Protein AF-A0A927FPR4-F1 (afdb_monomer_lite)

InterPro domains:
  IPR007569 Domain of unknown function DUF559 [PF04480] (5-50)

Secondary structure (DSSP, 8-state):
---HHHHHHHHHHS--HHHHHHHHHHHHTTTTT----EEEEETTEEEEE-

Sequence (50 aa):
MTDRITFARSLRHNPTPAERAFWSILFSWREAGMHWRRQAPMGPYVVDFV

Foldseek 3Di:
DPDLVVVLVVCVVDPDPVLVVVVVVVVVCVVVVDDKDAQPDDVPDTHGID

Organism: NCBI:txid2774138

pLDDT: mean 84.87, std 8.18, range [48.69, 92.56]

Structure (mmCIF, N/CA/C/O backbone):
data_AF-A0A927FPR4-F1
#
_entry.id   AF-A0A9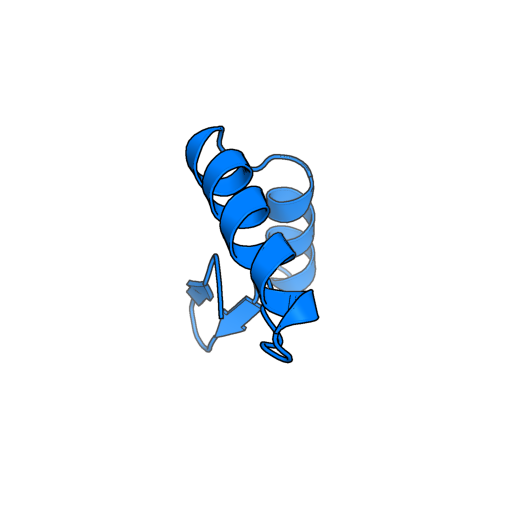27FPR4-F1
#
loop_
_atom_site.group_PDB
_atom_site.id
_atom_site.type_symbol
_atom_site.label_atom_id
_atom_site.label_alt_id
_atom_site.label_comp_id
_atom_site.label_asym_id
_atom_site.label_entity_id
_atom_site.label_seq_id
_atom_site.pdbx_PDB_ins_code
_atom_site.Cartn_x
_atom_site.Cartn_y
_atom_site.Cartn_z
_atom_site.occupancy
_atom_site.B_iso_or_equiv
_atom_site.auth_seq_id
_atom_site.auth_comp_id
_atom_site.auth_asym_id
_atom_site.auth_atom_id
_atom_site.pdbx_PDB_model_num
ATOM 1 N N . MET A 1 1 ? -19.063 7.126 11.917 1.00 48.69 1 MET A N 1
ATOM 2 C CA . MET A 1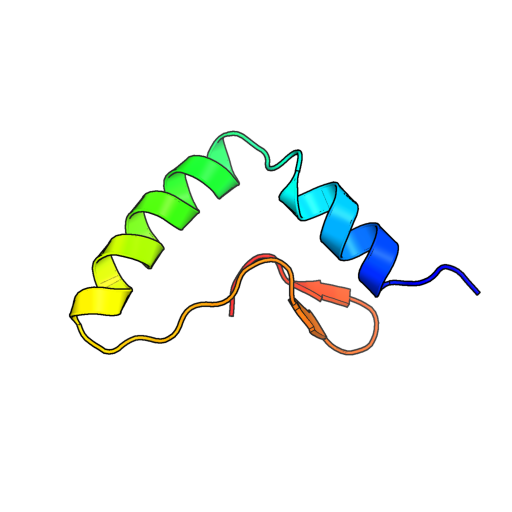 1 ? -18.492 6.301 10.829 1.00 48.69 1 MET A CA 1
ATOM 3 C C . MET A 1 1 ? -17.046 6.718 10.655 1.00 48.69 1 MET A C 1
ATOM 5 O O . MET A 1 1 ? -16.809 7.857 10.283 1.00 48.69 1 MET A O 1
ATOM 9 N N . THR A 1 2 ? -16.093 5.866 11.023 1.00 57.19 2 THR A N 1
ATOM 10 C CA . THR A 1 2 ? -14.660 6.186 10.948 1.00 57.19 2 THR A CA 1
ATOM 11 C C . THR A 1 2 ? -14.269 6.436 9.496 1.00 57.19 2 THR A C 1
ATOM 13 O O . THR A 1 2 ? -14.429 5.561 8.644 1.00 57.19 2 THR A O 1
ATOM 16 N N . ASP A 1 3 ? -13.811 7.649 9.210 1.00 78.75 3 ASP A N 1
ATOM 17 C CA . ASP A 1 3 ? -13.436 8.062 7.866 1.00 78.75 3 ASP A CA 1
ATOM 18 C C . ASP A 1 3 ? -12.163 7.312 7.437 1.00 78.75 3 ASP A C 1
ATOM 20 O O . ASP A 1 3 ? -11.065 7.532 7.957 1.00 78.75 3 ASP A O 1
ATOM 24 N N . ARG A 1 4 ? -12.316 6.354 6.517 1.00 73.81 4 ARG A N 1
ATOM 25 C CA . ARG A 1 4 ? -11.214 5.487 6.066 1.00 73.81 4 ARG A CA 1
ATOM 26 C C . ARG A 1 4 ? -10.134 6.262 5.325 1.00 73.81 4 ARG A C 1
ATOM 28 O O . ARG A 1 4 ? -8.990 5.819 5.294 1.00 73.81 4 ARG A O 1
ATOM 35 N N . ILE A 1 5 ? -10.481 7.410 4.745 1.00 74.88 5 ILE A N 1
ATOM 36 C CA . ILE A 1 5 ? -9.517 8.287 4.083 1.00 74.88 5 ILE A CA 1
ATOM 37 C C . ILE A 1 5 ? -8.606 8.907 5.141 1.00 74.88 5 ILE A C 1
ATOM 39 O O . ILE A 1 5 ? -7.397 8.990 4.930 1.00 74.88 5 ILE A O 1
ATOM 43 N N . THR A 1 6 ? -9.151 9.262 6.306 1.00 79.25 6 THR A N 1
ATOM 44 C CA . THR A 1 6 ? -8.370 9.741 7.453 1.00 79.25 6 THR A CA 1
ATOM 45 C C . THR A 1 6 ? -7.430 8.662 7.994 1.00 79.25 6 THR A C 1
ATOM 47 O O . THR A 1 6 ? -6.251 8.941 8.201 1.00 79.25 6 THR A O 1
ATOM 50 N N . PHE A 1 7 ? -7.898 7.417 8.132 1.00 78.19 7 PHE A N 1
ATOM 51 C CA . PHE A 1 7 ? -7.056 6.294 8.574 1.00 78.19 7 PHE A CA 1
ATOM 52 C C . PHE A 1 7 ? -5.954 5.931 7.559 1.00 78.19 7 PHE A C 1
ATOM 54 O O . PHE A 1 7 ? -4.789 5.770 7.918 1.00 78.19 7 PHE A O 1
ATOM 61 N N . ALA A 1 8 ? -6.279 5.885 6.264 1.00 75.19 8 ALA A N 1
ATOM 62 C CA . ALA A 1 8 ? -5.277 5.688 5.216 1.00 75.19 8 ALA A CA 1
ATOM 63 C C . ALA A 1 8 ? -4.265 6.848 5.175 1.00 75.19 8 ALA A C 1
ATOM 65 O O . ALA A 1 8 ? -3.077 6.641 4.952 1.00 75.19 8 ALA A O 1
ATOM 66 N N . ARG A 1 9 ? -4.694 8.089 5.440 1.00 78.25 9 ARG A N 1
ATOM 67 C CA . ARG A 1 9 ? -3.781 9.236 5.554 1.00 78.25 9 ARG A CA 1
ATOM 68 C C . ARG A 1 9 ? -2.839 9.125 6.751 1.00 78.25 9 ARG A C 1
ATOM 70 O O . ARG A 1 9 ? -1.665 9.453 6.588 1.00 78.25 9 ARG A O 1
ATOM 77 N N . SER A 1 10 ? -3.302 8.651 7.910 1.00 79.69 10 SER A N 1
ATOM 78 C CA . SER A 1 10 ? -2.422 8.458 9.072 1.00 79.69 10 SER A CA 1
ATOM 79 C C . SER A 1 10 ? -1.380 7.369 8.824 1.00 79.69 10 SER A C 1
ATOM 81 O O . SER A 1 10 ? -0.208 7.562 9.143 1.00 79.69 10 SER A O 1
ATOM 83 N N . LEU A 1 11 ? -1.768 6.272 8.169 1.00 77.19 11 LEU A N 1
ATOM 84 C CA . LEU A 1 11 ? -0.836 5.210 7.786 1.00 77.19 11 LEU A CA 1
ATOM 85 C C . LEU A 1 11 ? 0.241 5.715 6.807 1.00 77.19 11 LEU A C 1
ATOM 87 O O . LEU A 1 11 ? 1.383 5.256 6.852 1.00 77.19 11 LEU A O 1
ATOM 91 N N . ARG A 1 12 ? -0.060 6.711 5.956 1.00 79.94 12 ARG A N 1
ATOM 92 C CA . ARG A 1 12 ? 0.916 7.231 4.976 1.00 79.94 12 ARG A CA 1
ATOM 93 C C . ARG A 1 12 ? 2.044 8.003 5.637 1.00 79.94 12 ARG A C 1
ATOM 95 O O . ARG A 1 12 ? 3.115 8.118 5.031 1.00 79.94 12 ARG A O 1
ATOM 102 N N . HIS A 1 13 ? 1.769 8.548 6.819 1.00 83.19 13 HIS A N 1
ATOM 103 C CA . HIS A 1 13 ? 2.685 9.355 7.612 1.00 83.19 13 HIS A CA 1
ATOM 104 C C . HIS A 1 13 ? 3.576 8.502 8.524 1.00 83.19 13 HIS A C 1
ATOM 106 O O . HIS A 1 13 ? 4.651 8.951 8.912 1.00 83.19 13 HIS A O 1
ATOM 112 N N . ASN A 1 14 ? 3.163 7.271 8.841 1.00 87.25 14 ASN A N 1
ATOM 113 C CA . ASN A 1 14 ? 3.928 6.370 9.699 1.00 87.25 14 ASN A CA 1
ATOM 114 C C . ASN A 1 14 ? 3.999 4.931 9.144 1.00 87.25 14 ASN A C 1
ATOM 116 O O . ASN A 1 14 ? 3.487 4.010 9.779 1.00 87.25 14 ASN A O 1
ATOM 120 N N . PRO A 1 15 ? 4.606 4.723 7.959 1.00 86.69 15 PRO A N 1
ATOM 121 C CA . PRO A 1 15 ? 4.809 3.385 7.422 1.00 86.69 15 PRO A CA 1
ATOM 122 C C . PRO A 1 15 ? 5.886 2.636 8.212 1.00 86.69 15 PRO A C 1
ATOM 124 O O . PRO A 1 15 ? 6.902 3.216 8.635 1.00 86.69 15 PRO A O 1
ATOM 127 N N . THR A 1 16 ? 5.702 1.327 8.331 1.00 89.44 16 THR A N 1
ATOM 128 C CA . THR A 1 16 ? 6.697 0.406 8.877 1.00 89.44 16 THR A CA 1
ATOM 129 C C . THR A 1 16 ? 8.003 0.465 8.066 1.00 89.44 16 THR A C 1
ATOM 131 O O . THR A 1 16 ? 8.006 0.848 6.888 1.00 89.44 16 THR A O 1
ATOM 134 N N . PRO A 1 17 ? 9.152 0.084 8.655 1.00 91.56 17 PRO A N 1
ATOM 135 C CA . PRO A 1 17 ? 10.421 0.043 7.926 1.00 91.56 17 PRO A CA 1
ATOM 136 C C . P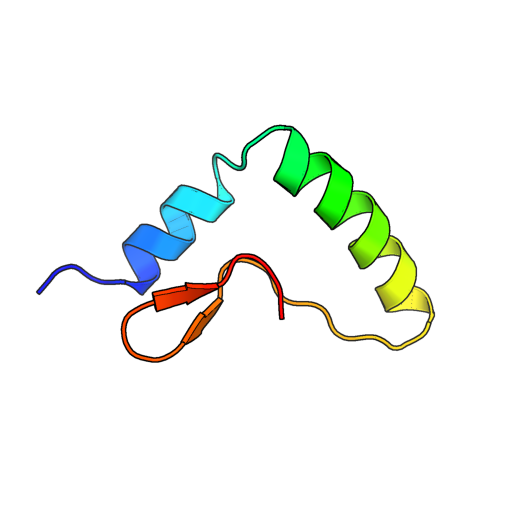RO A 1 17 ? 10.366 -0.840 6.668 1.00 91.56 17 PRO A C 1
ATOM 138 O O . PRO A 1 17 ? 10.929 -0.471 5.638 1.00 91.56 17 PRO A O 1
ATOM 141 N N . ALA A 1 18 ? 9.637 -1.959 6.734 1.00 91.06 18 ALA A N 1
ATOM 142 C CA . ALA A 1 18 ? 9.450 -2.876 5.614 1.00 91.06 18 ALA A CA 1
ATOM 143 C C . ALA A 1 18 ? 8.661 -2.233 4.462 1.00 91.06 18 ALA A C 1
ATOM 145 O O . ALA A 1 18 ? 9.117 -2.262 3.320 1.00 91.06 18 ALA A O 1
ATOM 146 N N . GLU A 1 19 ? 7.532 -1.575 4.749 1.00 91.06 19 GLU A N 1
ATOM 147 C CA . GLU A 1 19 ? 6.755 -0.846 3.734 1.00 91.06 19 GLU A CA 1
ATOM 148 C C . GLU A 1 19 ? 7.571 0.272 3.081 1.00 91.06 19 GLU A C 1
ATOM 150 O O . GLU A 1 19 ? 7.450 0.523 1.884 1.00 91.06 19 GLU A O 1
ATOM 155 N N . ARG A 1 20 ? 8.421 0.952 3.858 1.00 90.75 20 ARG A N 1
ATOM 156 C CA . ARG A 1 20 ? 9.275 2.033 3.354 1.00 90.75 20 ARG A CA 1
ATOM 157 C C . ARG A 1 20 ? 10.333 1.510 2.382 1.00 90.75 20 ARG A C 1
ATOM 159 O O . ARG A 1 20 ? 10.530 2.106 1.325 1.00 90.75 20 ARG A O 1
ATOM 166 N N . ALA A 1 21 ? 10.976 0.393 2.723 1.00 92.56 21 ALA A N 1
ATOM 167 C CA . ALA A 1 21 ? 11.927 -0.282 1.845 1.00 92.56 21 ALA A CA 1
ATOM 168 C C . ALA A 1 21 ? 11.242 -0.785 0.566 1.00 92.56 21 ALA A C 1
ATOM 170 O O . ALA A 1 21 ? 11.727 -0.536 -0.536 1.00 92.56 21 ALA A O 1
ATOM 171 N N . PHE A 1 22 ? 10.073 -1.412 0.704 1.00 92.19 22 PHE A N 1
ATOM 172 C CA . PHE A 1 22 ? 9.310 -1.927 -0.428 1.00 92.19 22 PHE A CA 1
ATOM 173 C C . PHE A 1 22 ? 8.823 -0.811 -1.360 1.00 92.19 22 PHE A C 1
ATOM 175 O O . PHE A 1 22 ? 8.953 -0.917 -2.578 1.00 92.19 22 PHE A O 1
ATOM 182 N N . TRP A 1 23 ? 8.359 0.312 -0.806 1.00 91.81 23 TRP A N 1
ATOM 183 C CA . TRP A 1 23 ? 7.964 1.472 -1.602 1.00 91.81 23 TRP A CA 1
ATOM 184 C C . TRP A 1 23 ? 9.120 2.044 -2.427 1.00 91.81 23 TRP A C 1
ATOM 186 O O . TRP A 1 23 ? 8.893 2.458 -3.556 1.00 91.81 23 TRP A O 1
ATOM 196 N N . SER A 1 24 ? 10.352 2.038 -1.907 1.00 90.38 24 SER A N 1
ATOM 197 C CA . SER A 1 24 ? 11.536 2.478 -2.662 1.00 90.38 24 SER A CA 1
ATOM 198 C C . SER A 1 24 ? 11.753 1.635 -3.927 1.00 90.38 24 SER A C 1
ATOM 200 O O . SER A 1 24 ? 12.002 2.174 -5.005 1.00 90.38 24 SER A O 1
ATOM 202 N N . ILE A 1 25 ? 11.568 0.314 -3.814 1.00 91.44 25 ILE A N 1
ATOM 203 C CA . ILE A 1 25 ? 11.656 -0.621 -4.943 1.00 91.44 25 ILE A CA 1
ATOM 204 C C . ILE A 1 25 ? 10.554 -0.314 -5.963 1.00 91.44 25 ILE A C 1
ATOM 206 O O . ILE A 1 25 ? 10.848 -0.081 -7.134 1.00 91.44 25 ILE A O 1
ATOM 210 N N . LEU A 1 26 ? 9.296 -0.237 -5.520 1.00 89.88 26 LEU A N 1
ATOM 211 C CA . LEU A 1 26 ? 8.155 0.034 -6.403 1.00 89.88 26 LEU A CA 1
ATOM 212 C C . LEU A 1 26 ? 8.215 1.419 -7.055 1.00 89.88 26 LEU A C 1
ATOM 214 O O . LEU A 1 26 ? 7.752 1.600 -8.181 1.00 89.88 26 LEU A O 1
ATOM 218 N N . PHE A 1 27 ? 8.784 2.409 -6.366 1.00 86.62 27 PHE A N 1
ATOM 219 C CA . PHE A 1 27 ? 8.922 3.759 -6.895 1.00 86.62 27 PHE A CA 1
ATOM 220 C C . PHE A 1 27 ? 9.836 3.790 -8.123 1.00 86.62 27 PHE A C 1
ATOM 222 O O . PHE A 1 27 ? 9.495 4.455 -9.098 1.00 86.62 27 PHE A O 1
ATOM 229 N N . SER A 1 28 ? 10.927 3.014 -8.119 1.00 89.25 28 SER A N 1
ATOM 230 C CA . SER A 1 28 ? 11.815 2.883 -9.286 1.00 89.25 28 SER A CA 1
ATOM 231 C C . SER A 1 28 ? 11.089 2.350 -10.529 1.00 89.25 28 SER A C 1
ATOM 233 O O . SER A 1 28 ? 11.380 2.746 -11.652 1.00 89.25 28 SER A O 1
ATOM 235 N N . TRP A 1 29 ? 10.061 1.518 -10.343 1.00 87.50 29 TRP A N 1
ATOM 236 C CA . TRP A 1 29 ? 9.286 0.938 -11.442 1.00 87.50 29 TRP A CA 1
ATOM 237 C C . TRP A 1 29 ? 8.301 1.914 -12.090 1.00 87.50 29 TRP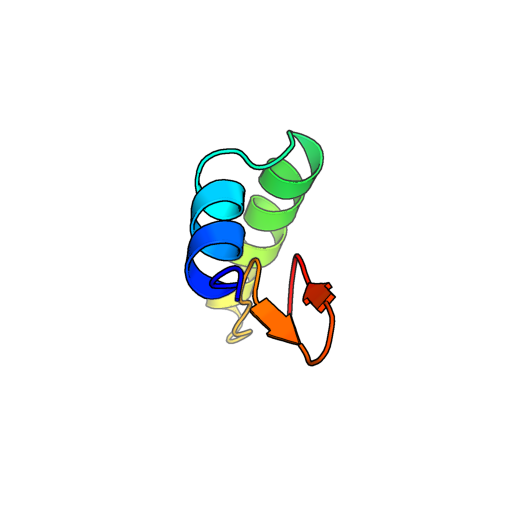 A C 1
ATOM 239 O O . TRP A 1 29 ? 7.762 1.619 -13.159 1.00 87.50 29 TRP A O 1
ATOM 249 N N . ARG A 1 30 ? 8.088 3.098 -11.501 1.00 84.44 30 ARG A N 1
ATOM 250 C CA . ARG A 1 30 ? 7.300 4.159 -12.146 1.00 84.44 30 ARG A CA 1
ATOM 251 C C . ARG A 1 30 ? 7.981 4.673 -13.410 1.00 84.44 30 ARG A C 1
ATOM 253 O O . ARG A 1 30 ? 7.283 5.021 -14.356 1.00 84.44 30 ARG A O 1
ATOM 260 N N . GLU A 1 31 ? 9.312 4.647 -13.460 1.00 85.56 31 GLU A N 1
ATOM 261 C CA . GLU A 1 31 ? 10.075 4.989 -14.668 1.00 85.56 31 GLU A CA 1
ATOM 262 C C . GLU A 1 31 ? 9.852 3.974 -15.800 1.00 85.56 31 GLU A C 1
ATOM 264 O O . GLU A 1 31 ? 9.905 4.332 -16.971 1.00 85.56 31 GLU A O 1
ATOM 269 N N . ALA A 1 32 ? 9.501 2.729 -15.461 1.00 88.62 32 ALA A N 1
ATOM 270 C CA . ALA A 1 32 ? 9.131 1.686 -16.418 1.00 88.62 32 ALA A CA 1
ATOM 271 C C . ALA A 1 32 ? 7.647 1.745 -16.848 1.00 88.62 32 ALA A C 1
ATOM 273 O O . ALA A 1 32 ? 7.156 0.828 -17.503 1.00 88.62 32 ALA A O 1
ATOM 274 N N . GLY A 1 33 ? 6.912 2.797 -16.466 1.00 90.25 33 GLY A N 1
ATOM 275 C CA . GLY A 1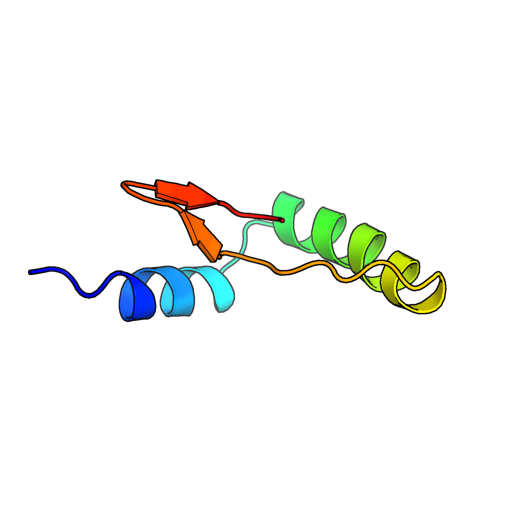 33 ? 5.499 2.982 -16.811 1.00 90.25 33 GLY A CA 1
ATOM 276 C C . GLY A 1 33 ? 4.508 2.263 -15.889 1.00 90.25 33 GLY A C 1
ATOM 277 O O . GLY A 1 33 ? 3.309 2.259 -16.171 1.00 90.25 33 GLY A O 1
ATOM 278 N N . MET A 1 34 ? 4.963 1.675 -14.775 1.00 88.62 34 MET A N 1
ATOM 279 C CA . MET A 1 34 ? 4.075 1.027 -13.804 1.00 88.62 34 MET A CA 1
ATOM 280 C C . MET A 1 34 ? 3.542 2.021 -12.764 1.00 88.62 34 MET A C 1
ATOM 282 O O . MET A 1 34 ? 4.291 2.634 -12.002 1.00 88.62 34 MET A O 1
ATOM 286 N N . HIS A 1 35 ? 2.218 2.167 -12.689 1.00 86.31 35 HIS A N 1
ATOM 287 C CA . HIS A 1 35 ? 1.563 3.108 -11.780 1.00 86.31 35 HIS A CA 1
ATOM 288 C C . HIS A 1 35 ? 1.186 2.476 -10.436 1.00 86.31 35 HIS A C 1
ATOM 290 O O . HIS A 1 35 ? 0.034 2.121 -10.218 1.00 86.31 35 HIS A O 1
ATOM 296 N N . TRP A 1 36 ? 2.138 2.439 -9.504 1.00 89.69 36 TRP A N 1
ATOM 297 C CA . TRP A 1 36 ? 1.887 1.995 -8.130 1.00 89.69 36 TRP A CA 1
ATOM 298 C C . TRP A 1 36 ? 1.238 3.079 -7.257 1.00 89.69 36 TRP A C 1
ATOM 300 O O . TRP A 1 36 ? 1.594 4.265 -7.315 1.00 89.69 36 TRP A O 1
ATOM 310 N N . ARG A 1 37 ? 0.314 2.666 -6.389 1.00 87.44 37 ARG A N 1
ATOM 311 C CA . ARG A 1 37 ? -0.338 3.460 -5.342 1.00 87.44 37 ARG A CA 1
ATOM 312 C C . ARG A 1 37 ? -0.146 2.769 -3.999 1.00 87.44 37 ARG A C 1
ATOM 314 O O . ARG A 1 37 ? -0.211 1.554 -3.895 1.00 87.44 37 ARG A O 1
ATOM 321 N N . ARG A 1 38 ? 0.034 3.571 -2.950 1.00 90.12 38 ARG A N 1
ATOM 322 C CA . ARG A 1 38 ? 0.163 3.081 -1.574 1.00 90.12 38 ARG A CA 1
ATOM 323 C C . ARG A 1 38 ? -1.063 3.397 -0.722 1.00 90.12 38 ARG A C 1
ATOM 325 O O . ARG A 1 38 ? -1.608 4.508 -0.819 1.00 90.12 38 ARG A O 1
ATOM 332 N N . GLN A 1 39 ? -1.449 2.457 0.136 1.00 87.06 39 GLN A N 1
ATOM 333 C CA . GLN A 1 39 ? -2.535 2.566 1.114 1.00 87.06 39 GLN A CA 1
ATOM 334 C C . GLN A 1 39 ? -3.844 3.008 0.456 1.00 87.06 39 GLN A C 1
ATOM 336 O O . GLN A 1 39 ? -4.339 4.124 0.656 1.00 87.06 39 GLN A O 1
ATOM 341 N N . ALA A 1 40 ? -4.344 2.150 -0.429 1.00 88.50 40 ALA A N 1
ATOM 342 C CA . ALA A 1 40 ? -5.571 2.353 -1.179 1.00 88.50 40 ALA A CA 1
ATOM 343 C C . ALA A 1 40 ? -6.747 1.665 -0.464 1.00 88.50 40 ALA A C 1
ATOM 345 O O . ALA A 1 40 ? -6.647 0.487 -0.120 1.00 88.50 40 ALA A O 1
ATOM 346 N N . PRO A 1 41 ? -7.875 2.360 -0.240 1.00 87.62 41 PRO A N 1
ATOM 347 C CA . PRO A 1 41 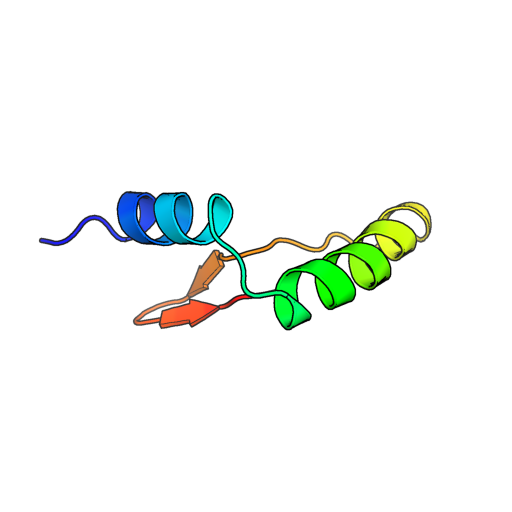? -9.073 1.706 0.266 1.00 87.62 41 PRO A CA 1
ATOM 348 C C . PRO A 1 41 ? -9.628 0.749 -0.799 1.00 87.62 41 PRO A C 1
ATOM 350 O O . PRO A 1 41 ? -9.917 1.167 -1.920 1.00 87.62 41 PRO A O 1
ATOM 353 N N . MET A 1 42 ? -9.798 -0.522 -0.441 1.00 87.19 42 MET A N 1
ATOM 354 C CA . MET A 1 42 ? -10.447 -1.546 -1.261 1.00 87.19 42 MET A CA 1
ATOM 355 C C . MET A 1 42 ? -11.532 -2.241 -0.446 1.00 87.19 42 MET A C 1
ATOM 357 O O . MET A 1 42 ? -11.260 -3.082 0.414 1.00 87.19 42 MET A O 1
ATOM 361 N N . GLY A 1 43 ? -12.785 -1.873 -0.718 1.00 85.81 43 GLY A N 1
ATOM 362 C CA . GLY A 1 43 ? -13.940 -2.417 -0.011 1.00 85.81 43 GLY A CA 1
ATOM 363 C C . GLY A 1 43 ? -13.797 -2.261 1.513 1.00 85.81 43 GLY A C 1
ATOM 364 O O . GLY A 1 43 ? -13.623 -1.135 1.990 1.00 85.81 43 GLY A O 1
ATOM 365 N N . PRO A 1 44 ? -13.878 -3.353 2.301 1.00 87.06 44 PRO A N 1
ATOM 366 C CA . PRO A 1 44 ? -13.732 -3.293 3.748 1.00 87.06 44 PRO A CA 1
ATOM 367 C C . PRO A 1 44 ? -12.302 -3.008 4.243 1.00 87.06 44 PRO A C 1
ATOM 369 O O . PRO A 1 44 ? -12.150 -2.649 5.408 1.00 87.06 44 PRO A O 1
ATOM 372 N N . TYR A 1 45 ? -11.284 -3.102 3.385 1.00 85.69 45 TYR A N 1
ATOM 373 C CA . TYR A 1 45 ? -9.871 -3.090 3.772 1.00 85.69 45 TYR A CA 1
ATOM 374 C C . TYR A 1 45 ? -9.114 -1.868 3.231 1.00 85.69 45 TYR A C 1
ATOM 376 O O . TYR A 1 45 ? -9.571 -1.175 2.319 1.00 85.69 45 TYR A O 1
ATOM 384 N N . VAL A 1 46 ? -7.934 -1.606 3.793 1.00 86.00 46 VAL A N 1
ATOM 385 C CA . VAL A 1 46 ? -6.931 -0.700 3.216 1.00 86.00 46 VAL A CA 1
ATOM 386 C C . VAL A 1 46 ? -5.758 -1.568 2.787 1.00 86.00 46 VAL A C 1
ATOM 388 O O . VAL A 1 46 ? -5.201 -2.280 3.613 1.00 86.00 46 VAL A O 1
ATOM 391 N N . VAL A 1 47 ? -5.437 -1.546 1.497 1.00 89.06 47 VAL A N 1
ATOM 392 C CA . VAL A 1 47 ? -4.349 -2.334 0.911 1.00 89.06 47 VAL A CA 1
ATOM 393 C C . VAL A 1 47 ? -3.107 -1.465 0.832 1.00 89.06 47 VAL A C 1
ATOM 395 O O . VAL A 1 47 ? -3.177 -0.342 0.327 1.00 89.06 47 VAL A O 1
ATOM 398 N N . ASP A 1 48 ? -1.970 -1.979 1.289 1.00 87.19 48 ASP A N 1
ATOM 399 C CA . ASP A 1 48 ? -0.737 -1.198 1.392 1.00 87.19 48 ASP A CA 1
ATOM 400 C C . ASP A 1 48 ? -0.155 -0.804 0.030 1.00 87.19 48 ASP A C 1
ATOM 402 O O . ASP A 1 48 ? 0.352 0.311 -0.091 1.00 87.19 48 ASP A O 1
ATOM 406 N N . PHE A 1 49 ? -0.300 -1.641 -1.007 1.00 89.25 49 PHE A N 1
ATOM 407 C CA . PHE A 1 49 ? 0.186 -1.385 -2.373 1.00 89.25 49 PHE A CA 1
ATOM 408 C C . PHE A 1 49 ? -0.770 -1.949 -3.443 1.00 89.25 49 PHE A C 1
ATOM 410 O O . PHE A 1 49 ? -1.284 -3.054 -3.281 1.00 89.25 49 PHE A O 1
ATOM 417 N N . VAL A 1 50 ? -1.002 -1.200 -4.528 1.00 88.12 50 VAL A N 1
ATOM 418 C CA . VAL A 1 50 ? -1.784 -1.588 -5.724 1.00 88.12 50 VAL A CA 1
ATOM 419 C C . VAL A 1 50 ? -1.232 -0.920 -6.975 1.00 88.12 50 VAL A C 1
ATOM 421 O O . VAL A 1 50 ? -0.755 0.230 -6.844 1.00 88.12 50 VAL A O 1
#

Radius of gyration: 11.9 Å; chains: 1; bounding box: 30×13×28 Å